Protein AF-A0A226DP65-F1 (afdb_monomer_lite)

Foldseek 3Di:
DDDDPVVVPPPVPPDPDPPDPPPPPLPQPVQPPDDPVLVVLLVVLLVVCVVVDPDPVCSDSSNLSVLCVVVVSPSVSSVVVVVVVVVVCVVVVVVCPVVDDCPVVCVVPPDDFDADPSRDTD

Organism: Folsomia candida (NCBI:txid158441)

Secondary structure (DSSP, 8-state):
---SGGGGSSS--S-----------TTSGGGG---HHHHHHHHHHHHHHTTT--SHHHHSHHHHHHHHHHTTT-HHHHHHHHHHHHHHHHHTTTTSGGGS--HHHHHHS-----B-TTS-B-

Structure (mmCIF, N/CA/C/O backbone):
data_AF-A0A226DP65-F1
#
_entry.id   AF-A0A226DP65-F1
#
loop_
_atom_site.group_PDB
_atom_site.id
_atom_site.type_symbol
_atom_site.label_atom_id
_atom_site.label_alt_id
_atom_site.label_comp_id
_atom_site.label_asym_id
_atom_site.label_entity_id
_atom_site.label_seq_id
_atom_site.pdbx_PDB_ins_code
_atom_site.Cartn_x
_atom_site.Cartn_y
_atom_site.Cartn_z
_atom_site.occupancy
_atom_site.B_iso_or_equiv
_atom_site.auth_seq_id
_atom_site.auth_comp_id
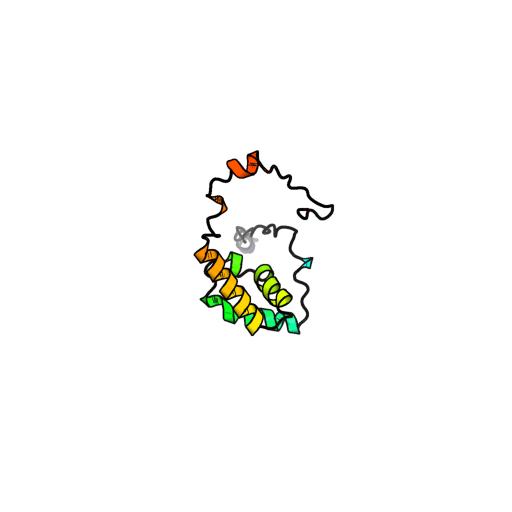_atom_site.auth_asym_id
_atom_site.auth_atom_id
_atom_site.pdbx_PDB_model_num
ATOM 1 N N . MET A 1 1 ? 45.285 -30.630 48.155 1.00 43.97 1 MET A N 1
ATOM 2 C CA . MET A 1 1 ? 45.432 -30.714 46.687 1.00 43.97 1 MET A CA 1
ATOM 3 C C . MET A 1 1 ? 44.027 -30.811 46.122 1.00 43.97 1 MET A C 1
ATOM 5 O O . MET A 1 1 ? 43.377 -31.813 46.336 1.00 43.97 1 MET A O 1
ATOM 9 N N . GLY A 1 2 ? 43.408 -29.761 45.611 1.00 43.44 2 GLY A N 1
ATOM 10 C CA . GLY A 1 2 ? 43.987 -28.710 44.794 1.00 43.44 2 GLY A CA 1
ATOM 11 C C . GLY A 1 2 ? 43.331 -28.825 43.426 1.00 43.44 2 GLY A C 1
ATOM 12 O O . GLY A 1 2 ? 43.669 -29.714 42.663 1.00 43.44 2 GLY A O 1
ATOM 13 N N . SER A 1 3 ? 42.364 -27.946 43.175 1.00 54.69 3 SER A N 1
ATOM 14 C CA . SER A 1 3 ? 42.232 -27.262 41.892 1.00 54.69 3 SER A CA 1
ATOM 15 C C . SER A 1 3 ? 42.232 -28.116 40.615 1.00 54.69 3 SER A C 1
ATOM 17 O O . SER A 1 3 ? 43.112 -27.922 39.791 1.00 54.69 3 SER A O 1
ATOM 19 N N . PHE A 1 4 ? 41.235 -28.981 40.382 1.00 50.34 4 PHE A N 1
ATOM 20 C CA . PHE A 1 4 ? 41.013 -29.497 39.013 1.00 50.34 4 PHE A CA 1
ATOM 21 C C . PHE A 1 4 ? 39.553 -29.626 38.557 1.00 50.34 4 PHE A C 1
ATOM 23 O O . PHE A 1 4 ? 39.317 -29.725 37.359 1.00 50.34 4 PHE A O 1
ATOM 30 N N . VAL A 1 5 ? 38.549 -29.527 39.438 1.00 47.25 5 VAL A N 1
ATOM 31 C CA . VAL A 1 5 ? 37.137 -29.590 38.989 1.00 47.25 5 VAL A CA 1
ATOM 32 C C . VAL A 1 5 ? 36.583 -28.211 38.590 1.00 47.25 5 VAL A C 1
ATOM 34 O O . VAL A 1 5 ? 35.633 -28.118 37.820 1.00 47.25 5 VAL A O 1
ATOM 37 N N . ALA A 1 6 ? 37.243 -27.121 38.998 1.00 49.44 6 ALA A N 1
ATOM 38 C CA . ALA A 1 6 ? 36.906 -25.762 38.555 1.00 49.44 6 ALA A CA 1
ATOM 39 C C . ALA A 1 6 ? 37.322 -25.460 37.097 1.00 49.44 6 ALA A C 1
ATOM 41 O O . ALA A 1 6 ? 36.981 -24.404 36.573 1.00 49.44 6 ALA A O 1
ATOM 42 N N . ALA A 1 7 ? 38.030 -26.377 36.427 1.00 49.47 7 ALA A N 1
ATOM 43 C CA . ALA A 1 7 ? 38.472 -26.214 35.040 1.00 49.47 7 ALA A CA 1
ATOM 44 C C . ALA A 1 7 ? 37.479 -26.768 33.996 1.00 49.47 7 ALA A C 1
ATOM 46 O O . ALA A 1 7 ? 37.726 -26.637 32.802 1.00 49.47 7 ALA A O 1
ATOM 47 N N . PHE A 1 8 ? 36.343 -27.339 34.416 1.00 43.53 8 PHE A N 1
ATOM 48 C CA . PHE A 1 8 ? 35.261 -27.736 33.498 1.00 43.53 8 PHE A CA 1
ATOM 49 C C . PHE A 1 8 ? 34.182 -26.656 33.309 1.00 43.53 8 PHE A C 1
ATOM 51 O O . PHE A 1 8 ? 33.271 -26.837 32.508 1.00 43.53 8 PHE A O 1
ATOM 58 N N . LEU A 1 9 ? 34.304 -25.508 33.985 1.00 48.94 9 LEU A N 1
ATOM 59 C CA . LEU A 1 9 ? 33.360 -24.384 33.886 1.00 48.94 9 LEU A CA 1
ATOM 60 C C . LEU A 1 9 ? 33.846 -23.223 32.998 1.00 48.94 9 LEU A C 1
ATOM 62 O O . LEU A 1 9 ? 33.236 -22.160 33.008 1.00 48.94 9 LEU A O 1
ATOM 66 N N . VAL A 1 10 ? 34.927 -23.396 32.226 1.00 54.56 10 VAL A N 1
ATOM 67 C CA . VAL A 1 10 ? 35.530 -22.298 31.433 1.00 54.56 10 VAL A CA 1
ATOM 68 C C . VAL A 1 10 ? 35.580 -22.575 29.918 1.00 54.56 10 VAL A C 1
ATOM 70 O O . VAL A 1 10 ? 35.871 -21.669 29.143 1.00 54.56 10 VAL A O 1
ATOM 73 N N . LEU A 1 11 ? 35.206 -23.771 29.446 1.00 48.16 11 LEU A N 1
ATOM 74 C CA . LEU A 1 11 ? 35.280 -24.139 28.018 1.00 48.16 11 LEU A CA 1
ATOM 75 C C . LEU A 1 11 ? 33.961 -24.686 27.439 1.00 48.16 11 LEU A C 1
ATOM 77 O O . LEU A 1 11 ? 33.946 -25.672 26.713 1.00 48.16 11 LEU A O 1
ATOM 81 N N . LEU A 1 12 ? 32.852 -24.001 27.720 1.00 41.88 12 LEU A N 1
ATOM 82 C CA . LEU A 1 12 ? 31.671 -23.947 26.835 1.00 41.88 12 LEU A CA 1
ATOM 83 C C . LEU A 1 12 ? 31.334 -22.475 26.533 1.00 41.88 12 LEU A C 1
ATOM 85 O O . LEU A 1 12 ? 30.190 -22.036 26.554 1.00 41.88 12 LEU A O 1
ATOM 89 N N . SER A 1 13 ? 32.393 -21.699 26.302 1.00 53.53 13 SER A N 1
ATOM 90 C CA . SER A 1 13 ? 32.425 -20.269 25.980 1.00 53.53 13 SER A CA 1
ATOM 91 C C . SER A 1 13 ? 32.588 -20.005 24.473 1.00 53.53 13 SER A C 1
ATOM 93 O O . SER A 1 13 ? 33.006 -18.929 24.062 1.00 53.53 13 SER A O 1
ATOM 95 N N . ILE A 1 14 ? 32.234 -20.971 23.625 1.00 55.59 14 ILE A N 1
ATOM 96 C CA . ILE A 1 14 ? 32.181 -20.841 22.163 1.00 55.59 14 ILE A CA 1
ATOM 97 C C . ILE A 1 14 ? 30.875 -21.545 21.782 1.00 55.59 14 ILE A C 1
ATOM 99 O O . ILE A 1 14 ? 30.760 -22.746 21.964 1.00 55.59 14 ILE A O 1
ATOM 103 N N . SER A 1 15 ? 29.788 -20.927 21.346 1.00 53.22 15 SER A N 1
ATOM 104 C CA . SER A 1 15 ? 29.603 -19.736 20.533 1.00 53.22 15 SER A CA 1
ATOM 105 C C . SER A 1 15 ? 28.149 -19.302 20.750 1.00 53.22 15 SER A C 1
ATOM 107 O O . SER A 1 15 ? 27.230 -19.801 20.103 1.00 53.22 15 SER A O 1
ATOM 109 N N . CYS A 1 16 ? 27.907 -18.396 21.699 1.00 43.56 16 CYS A N 1
ATOM 110 C CA . CYS A 1 16 ? 26.636 -17.675 21.724 1.00 43.56 16 CYS A CA 1
ATOM 111 C C . CYS A 1 16 ? 26.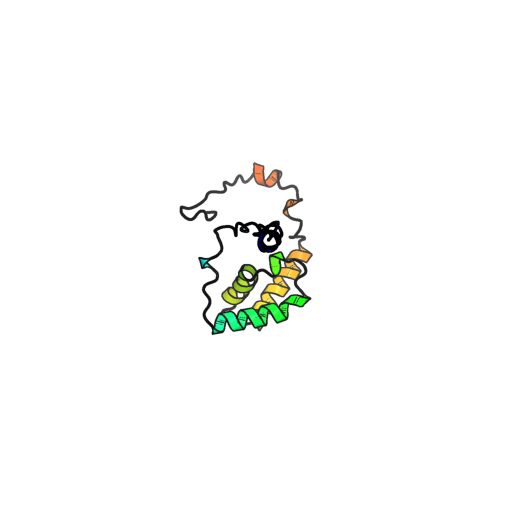713 -16.609 20.636 1.00 43.56 16 CYS A C 1
ATOM 113 O O . CYS A 1 16 ? 27.091 -15.475 20.894 1.00 43.56 16 CYS A O 1
ATOM 115 N N . TRP A 1 17 ? 26.462 -17.074 19.413 1.00 40.31 17 TRP A N 1
ATOM 116 C CA . TRP A 1 17 ? 25.832 -16.355 18.318 1.00 40.31 17 TRP A CA 1
ATOM 117 C C . TRP A 1 17 ? 26.009 -14.833 18.399 1.00 40.31 17 TRP A C 1
ATOM 119 O O . TRP A 1 17 ? 25.162 -14.130 18.954 1.00 40.31 17 TRP A O 1
ATOM 129 N N . ASP A 1 18 ? 27.064 -14.330 17.756 1.00 45.56 18 ASP A N 1
ATOM 130 C CA . ASP A 1 18 ? 27.006 -13.025 17.103 1.00 45.56 18 ASP A CA 1
ATOM 131 C C . ASP A 1 18 ? 25.837 -13.087 16.112 1.00 45.56 18 ASP A C 1
ATOM 133 O O . ASP A 1 18 ? 25.978 -13.419 14.933 1.00 45.56 18 ASP A O 1
ATOM 137 N N . LYS A 1 19 ? 24.615 -12.862 16.604 1.00 45.44 19 LYS A N 1
ATOM 138 C CA . LYS A 1 19 ? 23.535 -12.401 15.747 1.00 45.44 19 LYS A CA 1
ATOM 139 C C . LYS A 1 19 ? 23.899 -10.965 15.491 1.00 45.44 19 LYS A C 1
ATOM 141 O O . LYS A 1 19 ? 23.693 -10.111 16.350 1.00 45.44 19 LYS A O 1
ATOM 146 N N . GLY A 1 20 ? 24.524 -10.779 14.331 1.00 41.38 20 GLY A N 1
ATOM 147 C CA . GLY A 1 20 ? 24.829 -9.487 13.768 1.00 41.38 20 GLY A CA 1
ATOM 148 C C . GLY A 1 20 ? 23.700 -8.526 14.084 1.00 41.38 20 GLY A C 1
ATOM 149 O O . GLY A 1 20 ? 22.517 -8.848 13.931 1.00 41.38 20 GLY A O 1
ATOM 150 N N . ILE A 1 21 ? 24.098 -7.366 14.587 1.00 42.81 21 ILE A N 1
ATOM 151 C CA . ILE A 1 21 ? 23.260 -6.185 14.579 1.00 42.81 21 ILE A CA 1
ATOM 152 C C . ILE A 1 21 ? 22.808 -6.054 13.128 1.00 42.81 21 ILE A C 1
ATOM 154 O O . ILE A 1 21 ? 23.601 -5.753 12.238 1.00 42.81 21 ILE A O 1
ATOM 158 N N . VAL A 1 22 ? 21.553 -6.422 12.882 1.00 45.94 22 VAL A N 1
ATOM 159 C CA . VAL A 1 22 ? 20.885 -6.143 11.624 1.00 45.94 22 VAL A CA 1
ATOM 160 C C . VAL A 1 22 ? 20.901 -4.629 11.548 1.00 45.94 22 VAL A C 1
ATOM 162 O O . VAL A 1 22 ? 20.274 -3.973 12.380 1.00 45.94 22 VAL A O 1
ATOM 165 N N . GLU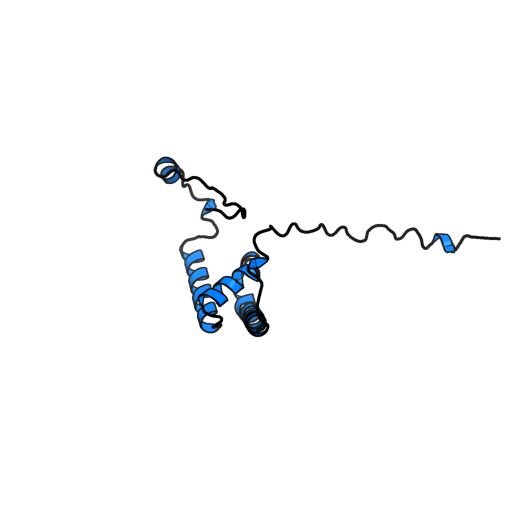 A 1 23 ? 21.666 -4.083 10.605 1.00 42.03 23 GLU A N 1
ATOM 166 C CA . GLU A 1 23 ? 21.524 -2.699 10.176 1.00 42.03 23 GLU A CA 1
ATOM 167 C C . GLU A 1 23 ? 20.087 -2.541 9.678 1.00 42.03 23 GLU A C 1
ATOM 169 O O . GLU A 1 23 ? 19.751 -2.765 8.515 1.00 42.03 23 GLU A O 1
ATOM 174 N N . ALA A 1 24 ? 19.191 -2.225 10.609 1.00 42.94 24 ALA A N 1
ATOM 175 C CA . ALA A 1 24 ? 17.903 -1.673 10.288 1.00 42.94 24 ALA A CA 1
ATOM 176 C C . ALA A 1 24 ? 18.211 -0.328 9.638 1.00 42.94 24 ALA A C 1
ATOM 178 O O . ALA A 1 24 ? 18.633 0.615 10.302 1.00 42.94 24 ALA A O 1
ATOM 179 N N . SER A 1 25 ? 18.072 -0.290 8.314 1.00 41.72 25 SER A N 1
ATOM 180 C CA . SER A 1 25 ? 18.146 0.913 7.497 1.00 41.72 25 SER A CA 1
ATOM 181 C C . SER A 1 25 ? 17.499 2.085 8.239 1.00 41.72 25 SER A C 1
ATOM 183 O O . SER A 1 25 ? 16.292 2.064 8.517 1.00 41.72 25 SER A O 1
ATOM 185 N N . VAL A 1 26 ? 18.329 3.073 8.569 1.00 46.84 26 VAL A N 1
ATOM 186 C CA . VAL A 1 26 ? 18.015 4.331 9.255 1.00 46.84 26 VAL A CA 1
ATOM 187 C C . VAL A 1 26 ? 17.128 5.185 8.344 1.00 46.84 26 VAL A C 1
ATOM 189 O O . VAL A 1 26 ? 17.557 6.138 7.716 1.00 46.84 26 VAL A O 1
ATOM 192 N N . ALA A 1 27 ? 15.876 4.771 8.190 1.00 42.81 27 ALA A N 1
ATOM 193 C CA . ALA A 1 27 ? 14.842 5.514 7.471 1.00 42.81 27 ALA A CA 1
ATOM 194 C C . ALA A 1 27 ? 13.440 5.299 8.075 1.00 42.81 27 ALA A C 1
ATOM 196 O O . ALA A 1 27 ? 12.502 6.001 7.713 1.00 42.81 27 ALA A O 1
ATOM 197 N N . GLY A 1 28 ? 13.268 4.338 8.997 1.00 49.62 28 GLY A N 1
ATOM 198 C CA . GLY A 1 28 ? 11.941 3.837 9.386 1.00 49.62 28 GLY A CA 1
ATOM 199 C C . GLY A 1 28 ? 11.453 4.141 10.806 1.00 49.62 28 GLY A C 1
ATOM 200 O O . GLY A 1 28 ? 10.275 3.933 11.083 1.00 49.62 28 GLY A O 1
ATOM 201 N N . GLU A 1 29 ? 12.296 4.616 11.727 1.00 51.88 29 GLU A N 1
ATOM 202 C CA . GLU A 1 29 ? 11.914 4.645 13.153 1.00 51.88 29 GLU A CA 1
ATOM 203 C C . GLU A 1 29 ? 10.876 5.722 13.493 1.00 51.88 29 GLU A C 1
ATOM 205 O O . GLU A 1 29 ? 10.008 5.511 14.342 1.00 51.88 29 GLU A O 1
ATOM 210 N N . LYS A 1 30 ? 10.889 6.856 12.783 1.00 53.81 30 LYS A N 1
ATOM 211 C CA . LYS A 1 30 ? 9.923 7.941 13.016 1.00 53.81 30 LYS A CA 1
ATOM 212 C C . LYS A 1 30 ? 8.506 7.575 12.560 1.00 53.81 30 LYS A C 1
ATOM 214 O O . LYS A 1 30 ? 7.541 8.170 13.031 1.00 53.81 30 LYS A O 1
ATOM 219 N N . ASP A 1 31 ? 8.384 6.567 11.695 1.00 57.00 31 ASP A N 1
ATOM 220 C CA . ASP A 1 31 ? 7.121 6.139 11.098 1.00 57.00 31 ASP A CA 1
ATOM 221 C C . ASP A 1 31 ? 6.379 5.082 11.933 1.00 57.00 31 ASP A C 1
ATOM 223 O O . ASP A 1 31 ? 5.256 4.716 11.597 1.00 57.00 31 ASP A O 1
ATOM 227 N N . LEU A 1 32 ? 6.946 4.626 13.055 1.00 65.94 32 LEU A N 1
ATOM 228 C CA . LEU A 1 32 ? 6.359 3.584 13.912 1.00 65.94 32 LEU A CA 1
ATOM 229 C C . LEU A 1 32 ? 5.912 4.082 15.295 1.00 65.94 32 LEU A C 1
ATOM 231 O O . LEU A 1 32 ? 5.530 3.275 16.143 1.00 65.94 32 LEU A O 1
ATOM 235 N N . SER A 1 33 ? 5.899 5.398 15.539 1.00 84.69 33 SER A N 1
ATOM 236 C CA . SER A 1 33 ? 5.222 5.932 16.723 1.00 84.69 33 SER A CA 1
ATOM 237 C C . SER A 1 33 ? 3.706 5.757 16.557 1.00 84.69 33 SER A C 1
ATOM 239 O O . SER A 1 33 ? 3.053 6.420 15.751 1.00 84.69 33 SER A O 1
ATOM 241 N N . LEU A 1 34 ? 3.151 4.787 17.282 1.00 89.12 34 LEU A N 1
ATOM 242 C CA . LEU A 1 34 ? 1.731 4.446 17.269 1.00 89.12 34 LEU A CA 1
ATOM 243 C C . LEU A 1 34 ? 1.181 4.534 18.690 1.00 89.12 34 LEU A C 1
ATOM 245 O O . LEU A 1 34 ? 1.799 4.057 19.645 1.00 89.12 34 LEU A O 1
ATOM 249 N N . SER A 1 35 ? -0.010 5.105 18.831 1.00 93.50 35 SER A N 1
ATOM 250 C CA . SER A 1 35 ? -0.794 4.997 20.058 1.00 93.50 35 SER A CA 1
ATOM 251 C C . SER A 1 35 ? -1.218 3.546 20.309 1.00 93.50 35 SER A C 1
ATOM 253 O O . SER A 1 35 ? -1.240 2.706 19.406 1.00 93.50 35 SER A O 1
ATOM 255 N N . THR A 1 36 ? -1.631 3.239 21.539 1.00 95.06 36 THR A N 1
ATOM 256 C CA . THR A 1 36 ? -2.116 1.897 21.901 1.00 95.06 36 THR A CA 1
ATOM 257 C C . THR A 1 36 ? -3.269 1.427 21.007 1.00 95.06 36 THR A C 1
ATOM 259 O O . THR A 1 36 ? -3.315 0.260 20.620 1.00 95.06 36 THR A O 1
ATOM 262 N N . GLY A 1 37 ? -4.188 2.330 20.646 1.00 95.44 37 GLY A N 1
ATOM 263 C CA . GLY A 1 37 ? -5.317 2.010 19.768 1.00 95.44 37 GLY A CA 1
ATOM 264 C C . GLY A 1 37 ? -4.879 1.683 18.340 1.00 95.44 37 GLY A C 1
ATOM 265 O O . GLY A 1 37 ? -5.349 0.709 17.755 1.00 95.44 37 GLY A O 1
ATOM 266 N N . GLU A 1 38 ? -3.933 2.451 17.806 1.00 95.69 38 GLU A N 1
ATOM 267 C CA . GLU A 1 38 ? -3.371 2.242 16.468 1.00 95.69 38 GLU A CA 1
ATOM 268 C C . GLU A 1 38 ? -2.547 0.956 16.391 1.00 95.69 38 GLU A C 1
ATOM 270 O O . GLU A 1 38 ? -2.664 0.212 15.419 1.00 95.69 38 GLU A O 1
ATOM 275 N N . LYS A 1 39 ? -1.781 0.638 17.441 1.00 96.00 39 LYS A N 1
ATOM 276 C CA . LYS A 1 39 ? -1.062 -0.636 17.543 1.00 96.00 39 LYS A CA 1
ATOM 277 C C . LYS A 1 39 ? -2.022 -1.826 17.532 1.00 96.00 39 LYS A C 1
ATOM 279 O O . LYS A 1 39 ? -1.818 -2.777 16.789 1.00 96.00 39 LYS A O 1
ATOM 284 N N . HIS A 1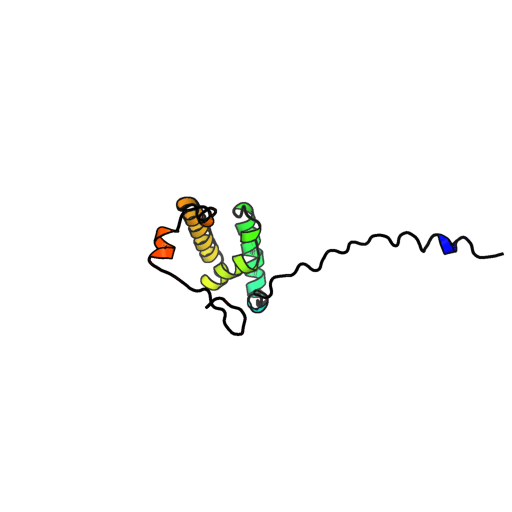 40 ? -3.119 -1.743 18.280 1.00 97.06 40 HIS A N 1
ATOM 285 C CA . HIS A 1 40 ? -4.140 -2.788 18.266 1.00 97.06 40 HIS A CA 1
ATOM 286 C C . HIS A 1 40 ? -4.829 -2.928 16.895 1.00 97.06 40 HIS A C 1
ATOM 288 O O . HIS A 1 40 ? -5.157 -4.039 16.476 1.00 97.06 40 HIS A O 1
ATOM 294 N N . ALA A 1 41 ? -5.037 -1.822 16.171 1.00 97.62 41 ALA A N 1
ATOM 295 C CA . ALA A 1 41 ? -5.528 -1.871 14.795 1.00 97.62 41 ALA A CA 1
ATOM 296 C C . ALA A 1 41 ? -4.513 -2.535 13.850 1.00 97.62 41 ALA A C 1
ATOM 298 O O . ALA A 1 41 ? -4.908 -3.352 13.019 1.00 97.62 41 ALA A O 1
ATOM 299 N N . LEU A 1 42 ? -3.219 -2.245 14.017 1.00 97.38 42 LEU A N 1
ATOM 300 C CA . LEU A 1 42 ? -2.137 -2.889 13.276 1.00 97.38 42 LEU A CA 1
ATOM 301 C C . LEU A 1 42 ? -2.086 -4.399 13.525 1.00 97.38 42 LEU A C 1
ATOM 303 O O . LEU A 1 42 ? -2.042 -5.156 12.562 1.00 97.38 42 LEU A O 1
ATOM 307 N N . ASP A 1 43 ? -2.158 -4.847 14.777 1.00 97.56 43 ASP A N 1
ATOM 308 C CA . ASP A 1 43 ? -2.123 -6.277 15.114 1.00 97.56 43 ASP A CA 1
ATOM 309 C C . ASP A 1 43 ? -3.297 -7.046 14.482 1.00 97.56 43 ASP A C 1
ATOM 311 O O . ASP A 1 43 ? -3.125 -8.130 13.910 1.00 97.56 43 ASP A O 1
ATOM 315 N N . LYS A 1 44 ? -4.498 -6.451 14.509 1.00 98.19 44 LYS A N 1
ATOM 316 C CA . LYS A 1 44 ? -5.677 -6.997 13.819 1.00 98.19 44 LYS A CA 1
ATOM 317 C C . LYS A 1 44 ? -5.480 -7.052 12.310 1.00 98.19 44 LYS A C 1
ATOM 319 O O . LYS A 1 44 ? -5.797 -8.063 11.691 1.00 98.19 44 LYS A O 1
ATOM 324 N N . PHE A 1 45 ? -4.965 -5.975 11.726 1.00 98.06 45 PHE A N 1
ATOM 325 C CA . PHE A 1 45 ? -4.762 -5.878 10.287 1.00 98.06 45 PHE A CA 1
ATOM 326 C C . PHE A 1 45 ? -3.692 -6.857 9.785 1.00 98.06 45 PHE A C 1
ATOM 328 O O . PHE A 1 45 ? -3.907 -7.517 8.773 1.00 98.06 45 PHE A O 1
ATOM 335 N N . LYS A 1 46 ? -2.595 -7.035 10.534 1.00 97.31 46 LYS A N 1
ATOM 336 C CA . LYS A 1 46 ? -1.573 -8.066 10.283 1.00 97.31 46 LYS A CA 1
ATOM 337 C C . LYS A 1 46 ? -2.195 -9.454 10.222 1.00 97.31 46 LYS A C 1
ATOM 339 O O . LYS A 1 46 ? -2.033 -10.156 9.233 1.00 97.31 46 LYS A O 1
ATOM 344 N N . THR A 1 47 ? -2.963 -9.810 11.252 1.00 97.19 47 THR A N 1
ATOM 345 C CA . THR A 1 47 ? -3.635 -11.115 11.330 1.00 97.19 47 THR A CA 1
ATOM 346 C C . THR A 1 47 ? -4.571 -11.341 10.141 1.00 97.19 47 THR A C 1
ATOM 348 O O . THR A 1 47 ? -4.605 -12.432 9.583 1.00 97.19 47 THR A O 1
ATOM 351 N N . LEU A 1 48 ? -5.315 -10.307 9.738 1.00 97.06 48 LEU A N 1
ATOM 352 C CA . LEU A 1 48 ? -6.253 -10.374 8.619 1.00 97.06 48 LEU A CA 1
ATOM 353 C C . LEU A 1 48 ? -5.543 -10.605 7.274 1.00 97.06 48 LEU A C 1
ATOM 355 O O . LEU A 1 48 ? -6.033 -11.366 6.446 1.00 97.06 48 LEU A O 1
ATOM 359 N N . MET A 1 49 ? -4.397 -9.957 7.059 1.00 97.00 49 MET A N 1
ATOM 360 C CA . MET A 1 49 ? -3.682 -9.965 5.776 1.00 97.00 49 MET A CA 1
ATOM 361 C C . MET A 1 49 ? -2.637 -11.082 5.644 1.00 97.00 49 MET A C 1
ATOM 363 O O . MET A 1 49 ? -2.181 -11.343 4.533 1.00 97.00 49 MET A O 1
ATOM 367 N N . GLU A 1 50 ? -2.290 -11.779 6.730 1.00 93.88 50 GLU A N 1
ATOM 368 C CA . GLU A 1 50 ? -1.238 -12.810 6.762 1.00 93.88 50 GLU A CA 1
ATOM 369 C C . GLU A 1 50 ? -1.387 -13.872 5.661 1.00 93.88 50 GLU A C 1
ATOM 371 O O . GLU A 1 50 ? -0.401 -14.277 5.051 1.00 93.88 50 GLU A O 1
ATOM 376 N N . ALA A 1 51 ? -2.622 -14.298 5.376 1.00 91.06 51 ALA A N 1
ATOM 377 C CA . ALA A 1 51 ? -2.902 -15.343 4.392 1.00 91.06 51 ALA A CA 1
ATOM 378 C C . ALA A 1 51 ? -2.768 -14.881 2.929 1.00 91.06 51 ALA A C 1
ATOM 380 O O . ALA A 1 51 ? -2.648 -15.720 2.040 1.00 91.06 51 ALA A O 1
ATOM 381 N N . VAL A 1 52 ? -2.826 -13.571 2.669 1.00 93.94 52 VAL A N 1
ATOM 382 C CA . VAL A 1 52 ? -2.812 -13.002 1.308 1.00 93.94 52 VAL A CA 1
ATOM 383 C C . VAL A 1 52 ? -1.421 -12.485 0.932 1.00 93.94 52 VAL A C 1
ATOM 385 O O . VAL A 1 52 ? -1.061 -12.441 -0.242 1.00 93.94 52 VAL A O 1
ATOM 388 N N . LEU A 1 53 ? -0.619 -12.098 1.923 1.00 93.62 53 LEU A N 1
ATOM 389 C CA . LEU A 1 53 ? 0.717 -11.554 1.708 1.00 93.62 53 LEU A CA 1
ATOM 390 C C . LEU A 1 53 ? 1.734 -12.682 1.517 1.00 93.62 53 LEU A C 1
ATOM 392 O O . LEU A 1 53 ? 2.108 -13.369 2.465 1.00 93.62 53 LEU A O 1
ATOM 396 N N . PHE A 1 54 ? 2.195 -12.853 0.281 1.00 87.44 54 PHE A N 1
ATOM 397 C CA . PHE A 1 54 ? 3.134 -13.908 -0.108 1.00 87.44 54 PHE A CA 1
ATOM 398 C C . PHE A 1 54 ? 4.614 -13.521 0.061 1.00 87.44 54 PHE A C 1
ATOM 400 O O . PHE A 1 54 ? 5.456 -14.405 0.185 1.00 87.44 54 PHE A O 1
ATOM 407 N N . ASP A 1 55 ? 4.931 -12.223 0.102 1.00 90.06 55 ASP A N 1
ATOM 408 C CA . ASP A 1 55 ? 6.294 -11.698 0.274 1.00 90.06 55 ASP A CA 1
ATOM 409 C C . ASP A 1 55 ? 6.471 -11.084 1.676 1.00 90.06 55 ASP A C 1
ATOM 411 O O . ASP A 1 55 ? 5.697 -10.220 2.106 1.00 90.06 55 ASP A O 1
ATOM 415 N N . ASP A 1 56 ? 7.530 -11.491 2.380 1.00 91.31 56 ASP A N 1
ATOM 416 C CA . ASP A 1 56 ? 7.925 -10.985 3.700 1.00 91.31 56 ASP A CA 1
ATOM 417 C C . ASP A 1 56 ? 8.100 -9.460 3.734 1.00 91.31 56 ASP A C 1
ATOM 419 O O . ASP A 1 56 ? 7.839 -8.812 4.753 1.00 91.31 56 ASP A O 1
ATOM 423 N N . ARG A 1 57 ? 8.494 -8.842 2.614 1.00 90.31 57 ARG A N 1
ATOM 424 C CA . ARG A 1 57 ? 8.590 -7.382 2.477 1.00 90.31 57 ARG A CA 1
ATOM 425 C C . ARG A 1 57 ? 7.245 -6.695 2.692 1.00 90.31 57 ARG A C 1
ATOM 427 O O . ARG A 1 57 ? 7.219 -5.606 3.269 1.00 90.31 57 ARG A O 1
ATOM 434 N N . LEU A 1 58 ? 6.153 -7.315 2.247 1.00 93.06 58 LEU A N 1
ATOM 435 C CA . LEU A 1 58 ? 4.793 -6.788 2.371 1.00 93.06 58 LEU A CA 1
ATOM 436 C C . LEU A 1 58 ? 4.218 -7.020 3.776 1.00 93.06 58 LEU A C 1
ATOM 438 O O . LEU A 1 58 ? 3.329 -6.291 4.207 1.00 93.06 58 LEU A O 1
ATOM 442 N N . LYS A 1 59 ? 4.766 -7.984 4.526 1.00 94.62 59 LYS A N 1
ATOM 443 C CA . LYS A 1 59 ? 4.380 -8.275 5.918 1.00 94.62 59 LYS A CA 1
ATOM 444 C C . LYS A 1 59 ? 4.993 -7.317 6.942 1.00 94.62 59 LYS A C 1
ATOM 446 O O . LYS A 1 59 ? 4.581 -7.304 8.104 1.00 94.62 59 LYS A O 1
ATOM 451 N N . LYS A 1 60 ? 5.978 -6.503 6.542 1.00 94.25 60 LYS A N 1
ATOM 452 C CA . LYS A 1 60 ? 6.640 -5.538 7.434 1.00 94.25 60 LYS A CA 1
ATOM 453 C C . LYS A 1 60 ? 5.628 -4.551 8.019 1.00 94.25 60 LYS A C 1
ATOM 455 O O . LYS A 1 60 ? 4.823 -3.968 7.297 1.00 94.25 60 LYS A O 1
ATOM 460 N N . GLU A 1 61 ? 5.733 -4.277 9.318 1.00 94.12 61 GLU A N 1
ATOM 461 C CA . GLU A 1 61 ? 4.815 -3.363 10.016 1.00 94.12 61 GLU A CA 1
ATOM 462 C C . GLU A 1 61 ? 4.781 -1.974 9.378 1.00 94.12 61 GLU A C 1
ATOM 464 O O . GLU A 1 61 ? 3.704 -1.443 9.125 1.00 94.12 61 GLU A O 1
ATOM 469 N N . ALA A 1 62 ? 5.946 -1.432 9.012 1.00 91.81 62 ALA A N 1
ATOM 470 C CA . ALA A 1 62 ? 6.042 -0.150 8.317 1.00 91.81 62 ALA A CA 1
ATOM 471 C C . ALA A 1 62 ? 5.281 -0.134 6.976 1.00 91.81 62 ALA A C 1
ATOM 473 O O . ALA A 1 62 ? 4.783 0.908 6.565 1.00 91.81 62 ALA A O 1
ATOM 474 N N . TYR A 1 63 ? 5.155 -1.275 6.288 1.00 94.38 63 TYR A N 1
ATOM 475 C CA . TYR A 1 63 ? 4.354 -1.375 5.068 1.00 94.38 63 TYR A CA 1
ATOM 476 C C . TYR A 1 63 ? 2.855 -1.341 5.377 1.00 94.38 63 TYR A C 1
ATOM 478 O O . TYR A 1 63 ? 2.117 -0.561 4.778 1.00 94.38 63 TYR A O 1
ATOM 486 N N . LEU A 1 64 ? 2.411 -2.124 6.358 1.00 96.12 64 LEU A N 1
ATOM 487 C CA . LEU A 1 64 ? 1.000 -2.232 6.734 1.00 96.12 64 LEU A CA 1
ATOM 488 C C . LEU A 1 64 ? 0.453 -0.957 7.388 1.00 96.12 64 LEU A C 1
ATOM 490 O O . LEU A 1 64 ? -0.680 -0.552 7.118 1.00 96.12 64 LEU A O 1
ATOM 494 N N . VAL A 1 65 ? 1.275 -0.271 8.186 1.00 96.44 65 VAL A N 1
ATOM 495 C CA . VAL A 1 65 ? 0.925 1.012 8.813 1.00 96.44 65 VAL A CA 1
ATOM 496 C C . VAL A 1 65 ? 0.607 2.084 7.771 1.00 96.44 65 VAL A C 1
ATOM 498 O O . VAL A 1 65 ? -0.282 2.899 8.011 1.00 96.44 65 VAL A O 1
ATOM 501 N N . ARG A 1 66 ? 1.247 2.078 6.593 1.00 96.00 66 ARG A N 1
ATOM 502 C CA . ARG A 1 66 ? 0.942 3.048 5.525 1.00 96.00 66 ARG A CA 1
ATOM 503 C C . ARG A 1 66 ? -0.508 2.950 5.051 1.00 96.00 66 ARG A C 1
ATOM 505 O O . ARG A 1 66 ? -1.180 3.974 4.931 1.00 96.00 66 ARG A O 1
ATOM 512 N N . TRP A 1 67 ? -1.021 1.735 4.866 1.00 97.81 67 TRP A N 1
ATOM 513 C CA . TRP A 1 67 ? -2.416 1.496 4.469 1.00 97.81 67 TRP A CA 1
ATOM 514 C C . TRP A 1 67 ? -3.404 1.881 5.571 1.00 97.81 67 TRP A C 1
ATOM 516 O O . TRP A 1 67 ? -4.442 2.493 5.303 1.00 97.81 67 TRP A O 1
ATOM 526 N N . LEU A 1 68 ? -3.057 1.593 6.827 1.00 97.81 68 LEU A N 1
ATOM 527 C CA . LEU A 1 68 ? -3.844 2.028 7.978 1.00 97.81 68 LEU A CA 1
ATOM 528 C C . LEU A 1 68 ? -3.874 3.555 8.086 1.00 97.81 68 LEU A C 1
ATOM 530 O O . LEU A 1 68 ? -4.942 4.136 8.220 1.00 97.81 68 LEU A O 1
ATOM 534 N N . ARG A 1 69 ? -2.752 4.252 7.927 1.00 96.44 69 ARG A N 1
ATOM 535 C CA . ARG A 1 69 ? -2.735 5.721 7.970 1.00 96.44 69 ARG A CA 1
ATOM 536 C C . ARG A 1 69 ? -3.516 6.352 6.824 1.00 96.44 69 ARG A C 1
ATOM 538 O O . ARG A 1 69 ? -4.334 7.238 7.071 1.00 96.44 69 ARG A O 1
ATOM 545 N N . ALA A 1 70 ? -3.350 5.852 5.599 1.00 97.19 70 ALA A N 1
ATOM 546 C CA . ALA A 1 70 ? -4.102 6.321 4.432 1.00 97.19 70 ALA A CA 1
ATOM 547 C C . ALA A 1 70 ? -5.628 6.145 4.593 1.00 97.19 70 ALA A C 1
ATOM 549 O O . ALA A 1 70 ? -6.423 6.918 4.054 1.00 97.19 70 ALA A O 1
ATOM 550 N N . SER A 1 71 ? -6.048 5.154 5.382 1.00 97.50 71 SER A N 1
ATOM 551 C CA . SER A 1 71 ? -7.451 4.873 5.698 1.00 97.50 71 SER A CA 1
ATOM 552 C C . SER A 1 71 ? -7.929 5.455 7.033 1.00 97.50 71 SER A C 1
ATOM 554 O O . SER A 1 71 ? -9.084 5.242 7.391 1.00 97.50 71 SER A O 1
ATOM 556 N N . ARG A 1 72 ? -7.095 6.221 7.754 1.00 97.06 72 ARG A N 1
ATOM 557 C CA . ARG A 1 72 ? -7.382 6.725 9.115 1.00 97.06 72 ARG A CA 1
ATOM 558 C C . ARG A 1 72 ? -7.701 5.603 10.115 1.00 97.06 72 ARG A C 1
ATOM 560 O O . ARG A 1 72 ? -8.606 5.727 10.933 1.00 97.06 72 ARG A O 1
ATOM 567 N N . PHE A 1 73 ? -6.947 4.513 10.023 1.00 97.00 73 PHE A N 1
ATOM 568 C CA . PHE A 1 73 ? -7.049 3.290 10.818 1.00 97.00 73 PHE A CA 1
ATOM 569 C C . PHE A 1 73 ? -8.395 2.555 10.692 1.00 97.00 73 PHE A C 1
ATOM 571 O O . PHE A 1 73 ? -8.739 1.729 11.537 1.00 97.00 73 PHE A O 1
ATOM 578 N N . ASP A 1 74 ? -9.139 2.793 9.607 1.00 98.25 74 ASP A N 1
ATOM 579 C CA . ASP A 1 74 ? -10.273 1.953 9.223 1.00 98.25 74 ASP A CA 1
ATOM 580 C C . ASP A 1 74 ? -9.759 0.662 8.568 1.00 98.25 74 ASP A C 1
ATOM 582 O O . ASP A 1 74 ? -9.326 0.653 7.414 1.00 98.25 74 ASP A O 1
ATOM 586 N N . ILE A 1 75 ? -9.833 -0.442 9.315 1.00 98.25 75 ILE A N 1
ATOM 587 C CA . ILE A 1 75 ? -9.326 -1.757 8.898 1.00 98.25 75 ILE A CA 1
ATOM 588 C C . ILE A 1 75 ? -9.986 -2.240 7.600 1.00 98.25 75 ILE A C 1
ATOM 590 O O . ILE A 1 75 ? -9.289 -2.755 6.730 1.00 98.25 75 ILE A O 1
ATOM 594 N N . LYS A 1 76 ? -11.302 -2.052 7.431 1.00 98.25 76 LYS A N 1
ATOM 595 C CA . LYS A 1 76 ? -12.014 -2.528 6.231 1.00 98.25 76 LYS A CA 1
ATOM 596 C C . LYS A 1 76 ? -11.586 -1.741 5.000 1.00 98.25 76 LYS A C 1
ATOM 598 O O . LYS A 1 76 ? -11.425 -2.294 3.914 1.00 98.25 76 LYS A O 1
ATOM 603 N N . LYS A 1 77 ? -11.399 -0.430 5.165 1.00 98.56 77 LYS A N 1
ATOM 604 C CA . LYS A 1 77 ? -10.913 0.425 4.084 1.00 98.56 77 LYS A CA 1
ATOM 605 C C . LYS A 1 77 ? -9.450 0.122 3.747 1.00 98.56 77 LYS A C 1
ATOM 607 O O . LYS A 1 77 ? -9.129 0.049 2.564 1.00 98.56 77 LYS A O 1
ATOM 612 N N . ALA A 1 78 ? -8.591 -0.083 4.748 1.00 98.56 78 ALA A N 1
ATOM 613 C CA . ALA A 1 78 ? -7.195 -0.481 4.550 1.00 98.56 78 ALA A CA 1
ATOM 614 C C . ALA A 1 78 ? -7.080 -1.810 3.795 1.00 98.56 78 ALA A C 1
ATOM 616 O O . ALA A 1 78 ? -6.322 -1.896 2.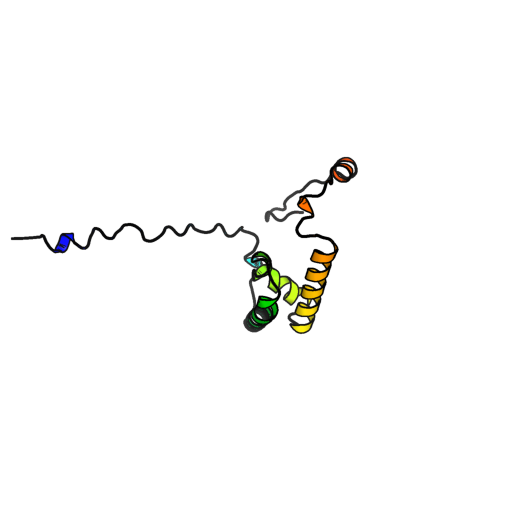834 1.00 98.56 78 ALA A O 1
ATOM 617 N N . GLU A 1 79 ? -7.864 -2.812 4.199 1.00 98.38 79 GLU A N 1
ATOM 618 C CA . GLU A 1 79 ? -7.945 -4.117 3.538 1.00 98.38 79 GLU A CA 1
ATOM 619 C C . GLU A 1 79 ? -8.304 -3.955 2.066 1.00 98.38 79 GLU A C 1
ATOM 621 O O . GLU A 1 79 ? -7.566 -4.415 1.199 1.00 98.38 79 GLU A O 1
ATOM 626 N N . LYS A 1 80 ? -9.388 -3.229 1.771 1.00 98.50 80 LYS A N 1
ATOM 627 C CA . LYS A 1 80 ? -9.798 -2.979 0.390 1.00 98.50 80 LYS A CA 1
ATOM 628 C C . LYS A 1 80 ? -8.677 -2.326 -0.427 1.00 98.50 80 LYS A C 1
ATOM 630 O O . LYS A 1 80 ? -8.375 -2.803 -1.515 1.00 98.50 80 LYS A O 1
ATOM 635 N N . MET A 1 81 ? -8.051 -1.270 0.098 1.00 98.31 81 MET A N 1
ATOM 636 C CA . MET A 1 81 ? -6.974 -0.557 -0.599 1.00 98.31 81 MET A CA 1
ATOM 637 C C . MET A 1 81 ? -5.760 -1.452 -0.869 1.00 98.31 81 MET A C 1
ATOM 639 O O . MET A 1 81 ? -5.203 -1.408 -1.964 1.00 98.31 81 MET A O 1
ATOM 643 N N . LEU A 1 82 ? -5.361 -2.272 0.106 1.00 98.00 82 LEU A N 1
ATOM 644 C CA . LEU A 1 82 ? -4.237 -3.190 -0.050 1.00 98.00 82 LEU A CA 1
ATOM 645 C C . LEU A 1 82 ? -4.560 -4.289 -1.067 1.00 98.00 82 LEU A C 1
ATOM 647 O O . LEU A 1 82 ? -3.763 -4.526 -1.965 1.00 98.00 82 LEU A O 1
ATOM 651 N N . LEU A 1 83 ? -5.739 -4.910 -0.999 1.00 98.06 83 LEU A N 1
ATOM 652 C CA . LEU A 1 83 ? -6.146 -5.934 -1.969 1.00 98.06 83 LEU A CA 1
ATOM 653 C C . LEU A 1 83 ? -6.232 -5.379 -3.398 1.00 98.06 83 LEU A C 1
ATOM 655 O O . LEU A 1 83 ? -5.815 -6.040 -4.347 1.00 98.06 83 LEU A O 1
ATOM 659 N N . GLU A 1 84 ? -6.738 -4.155 -3.565 1.00 98.31 84 GLU A N 1
ATOM 660 C CA . GLU A 1 84 ? -6.737 -3.463 -4.858 1.00 98.31 84 GLU A CA 1
ATOM 661 C C . GLU A 1 84 ? -5.315 -3.182 -5.354 1.00 98.31 84 GLU A C 1
ATOM 663 O O . GLU A 1 84 ? -5.044 -3.361 -6.540 1.00 98.31 84 GLU A O 1
ATOM 668 N N . ASN A 1 85 ? -4.397 -2.804 -4.461 1.00 97.31 85 ASN A N 1
ATOM 669 C CA . ASN A 1 85 ? -2.995 -2.616 -4.812 1.00 97.31 85 ASN A CA 1
ATOM 670 C C . ASN A 1 85 ? -2.314 -3.926 -5.216 1.00 97.31 85 ASN A C 1
ATOM 672 O O . ASN A 1 85 ? -1.623 -3.938 -6.225 1.00 97.31 85 ASN A O 1
ATOM 676 N N . LEU A 1 86 ? -2.519 -5.017 -4.474 1.00 96.88 86 LEU A N 1
ATOM 677 C CA . LEU A 1 86 ? -1.948 -6.325 -4.812 1.00 96.88 86 LEU A CA 1
ATOM 678 C C . LEU A 1 86 ? -2.438 -6.804 -6.178 1.00 96.88 86 LEU A C 1
ATOM 680 O O . LEU A 1 86 ? -1.634 -7.252 -6.987 1.00 96.88 86 LEU A O 1
ATOM 684 N N . ARG A 1 87 ? -3.732 -6.625 -6.465 1.00 97.44 87 ARG A N 1
ATOM 685 C CA . ARG A 1 87 ? -4.289 -6.920 -7.786 1.00 97.44 87 ARG A CA 1
ATOM 686 C C . ARG A 1 87 ? -3.635 -6.070 -8.877 1.00 97.44 87 ARG A C 1
ATOM 688 O O . ARG A 1 87 ? -3.220 -6.615 -9.885 1.00 97.44 87 ARG A O 1
ATOM 695 N N . TRP A 1 88 ? -3.501 -4.760 -8.672 1.00 98.06 88 TRP A N 1
ATOM 696 C CA . TRP A 1 88 ? -2.833 -3.885 -9.641 1.00 98.06 88 TRP A CA 1
ATOM 697 C C . TRP A 1 88 ? -1.364 -4.277 -9.865 1.00 98.06 88 TRP A C 1
ATOM 699 O O . TRP A 1 88 ? -0.876 -4.253 -10.990 1.00 98.06 88 TRP A O 1
ATOM 709 N N . ARG A 1 89 ? -0.652 -4.671 -8.803 1.00 96.31 89 ARG A N 1
ATOM 710 C CA . ARG A 1 89 ? 0.735 -5.137 -8.916 1.00 96.31 89 ARG A CA 1
ATOM 711 C C . ARG A 1 89 ? 0.848 -6.384 -9.784 1.00 96.31 89 ARG A C 1
ATOM 713 O O . ARG A 1 89 ? 1.759 -6.443 -10.599 1.00 96.31 89 ARG A O 1
ATOM 720 N N . ASP A 1 90 ? -0.068 -7.330 -9.606 1.00 95.44 90 ASP A N 1
ATOM 721 C CA . ASP A 1 90 ? -0.146 -8.553 -10.406 1.00 95.44 90 ASP A CA 1
ATOM 722 C C . ASP A 1 90 ? -0.515 -8.242 -11.867 1.00 95.44 90 ASP A C 1
ATOM 724 O O . ASP A 1 90 ? 0.220 -8.603 -12.783 1.00 95.44 90 ASP A O 1
ATOM 728 N N . GLU A 1 91 ? -1.583 -7.463 -12.082 1.00 98.19 91 GLU A N 1
ATOM 729 C CA . GLU A 1 91 ? -2.078 -7.069 -13.412 1.00 98.19 91 GLU A CA 1
ATOM 730 C C . GLU A 1 91 ? -1.009 -6.380 -14.274 1.00 98.19 91 GLU A C 1
ATOM 732 O O . GLU A 1 91 ? -0.980 -6.578 -15.488 1.00 98.19 91 GLU A O 1
ATOM 737 N N . PHE A 1 92 ? -0.136 -5.579 -13.659 1.00 97.12 92 PHE A N 1
ATOM 738 C CA . PHE A 1 92 ? 0.891 -4.805 -14.359 1.00 97.12 92 PHE A CA 1
ATOM 739 C C . PHE A 1 92 ? 2.319 -5.308 -14.107 1.00 97.12 92 PHE A C 1
ATOM 741 O O . PHE A 1 92 ? 3.268 -4.602 -14.421 1.00 97.12 92 PHE A O 1
ATOM 748 N N . GLN A 1 93 ? 2.490 -6.507 -13.541 1.00 96.06 93 GLN A N 1
ATOM 749 C CA . GLN A 1 93 ? 3.803 -7.133 -13.319 1.00 96.06 93 GLN A CA 1
ATOM 750 C C . GLN A 1 93 ? 4.800 -6.256 -12.534 1.00 96.06 93 GLN A C 1
ATOM 752 O O . GLN A 1 93 ? 6.008 -6.260 -12.762 1.00 96.06 93 GLN A O 1
ATOM 757 N N . MET A 1 94 ? 4.302 -5.521 -11.540 1.00 95.62 94 MET A N 1
ATOM 758 C CA . MET A 1 94 ? 5.093 -4.561 -10.757 1.00 95.62 94 MET A CA 1
ATOM 759 C C . MET A 1 94 ? 6.191 -5.200 -9.904 1.00 95.62 94 MET A C 1
ATOM 761 O O . MET A 1 94 ? 7.055 -4.492 -9.386 1.00 95.62 94 MET A O 1
ATOM 765 N N . ASP A 1 95 ? 6.159 -6.518 -9.720 1.00 93.62 95 ASP A N 1
ATOM 766 C CA . ASP A 1 95 ? 7.225 -7.253 -9.040 1.00 93.62 95 ASP A CA 1
ATOM 767 C C . ASP A 1 95 ? 8.487 -7.384 -9.913 1.00 93.62 95 ASP A C 1
ATOM 769 O O . ASP A 1 95 ? 9.585 -7.464 -9.365 1.00 93.62 95 ASP A O 1
ATOM 773 N N . THR A 1 96 ? 8.345 -7.330 -11.243 1.00 95.75 96 THR A N 1
ATOM 774 C CA . THR A 1 96 ? 9.434 -7.473 -12.229 1.00 95.75 96 THR A CA 1
ATOM 775 C C . THR A 1 96 ? 9.697 -6.195 -13.027 1.00 95.75 96 THR A C 1
ATOM 777 O O . THR A 1 96 ? 10.451 -6.219 -13.991 1.00 95.75 96 THR A O 1
ATOM 780 N N . ILE A 1 97 ? 9.126 -5.053 -12.624 1.00 95.75 97 ILE A N 1
ATOM 781 C CA . ILE A 1 97 ? 9.273 -3.768 -13.342 1.00 95.75 97 ILE A CA 1
ATOM 782 C C . ILE A 1 97 ? 10.740 -3.341 -13.538 1.00 95.75 97 ILE A C 1
ATOM 784 O O . ILE A 1 97 ? 11.079 -2.635 -14.487 1.00 95.75 97 ILE A O 1
ATOM 788 N N . HIS A 1 98 ? 11.629 -3.765 -12.637 1.00 92.44 98 HIS A N 1
ATOM 789 C CA . HIS A 1 98 ? 13.061 -3.469 -12.714 1.00 92.44 98 HIS A CA 1
ATOM 790 C C . HIS A 1 98 ? 13.799 -4.268 -13.797 1.00 92.44 98 HIS A C 1
ATOM 792 O O . HIS A 1 98 ? 14.920 -3.898 -14.138 1.00 92.44 98 HIS A O 1
ATOM 798 N N . ASP A 1 99 ? 13.185 -5.327 -14.327 1.00 96.25 99 ASP A N 1
ATOM 799 C CA . ASP A 1 99 ? 13.755 -6.171 -15.380 1.00 96.25 99 ASP A CA 1
ATOM 800 C C . ASP A 1 99 ? 13.407 -5.653 -16.791 1.00 96.25 99 ASP A C 1
ATOM 802 O O . ASP A 1 99 ? 13.942 -6.142 -17.786 1.00 96.25 99 ASP A O 1
ATOM 806 N N . GLU A 1 100 ? 12.507 -4.669 -16.890 1.00 94.88 100 GLU A N 1
ATOM 807 C CA . GLU A 1 100 ? 12.105 -4.040 -18.149 1.00 94.88 100 GLU A CA 1
ATOM 808 C C . GLU A 1 100 ? 13.171 -3.062 -18.680 1.00 94.88 100 GLU A C 1
ATOM 810 O O . GLU A 1 100 ? 13.927 -2.447 -17.923 1.00 94.88 100 GLU A O 1
ATOM 815 N N . ASP A 1 101 ? 13.219 -2.889 -20.005 1.00 94.88 101 ASP A N 1
ATOM 816 C CA . ASP A 1 101 ? 14.117 -1.927 -20.651 1.00 94.88 101 ASP A CA 1
ATOM 817 C C . ASP A 1 101 ? 13.503 -0.521 -20.663 1.00 94.88 101 ASP A C 1
ATOM 819 O O . ASP A 1 101 ? 12.544 -0.238 -21.383 1.00 94.88 101 ASP A O 1
ATOM 823 N N . TRP A 1 102 ? 14.104 0.374 -19.879 1.00 92.81 102 TRP A N 1
ATOM 824 C CA . TRP A 1 102 ? 13.709 1.779 -19.757 1.00 92.81 102 TRP A CA 1
ATOM 825 C C . TRP A 1 102 ? 14.676 2.751 -20.454 1.00 92.81 102 TRP A C 1
ATOM 827 O O . TRP A 1 102 ? 14.570 3.964 -20.254 1.00 92.81 102 TRP A O 1
ATOM 837 N N . SER A 1 103 ? 15.626 2.254 -21.256 1.00 92.88 103 SER A N 1
ATOM 838 C CA . SER A 1 103 ? 16.714 3.059 -21.837 1.00 92.88 103 SER A CA 1
ATOM 839 C C . SER A 1 103 ? 16.215 4.245 -22.672 1.00 92.88 103 SER A C 1
ATOM 841 O O . SER A 1 103 ? 16.718 5.359 -22.516 1.00 92.88 103 SER A O 1
ATOM 843 N N . GLU A 1 104 ? 15.161 4.051 -23.474 1.00 94.25 104 GLU A N 1
ATOM 844 C CA . GLU A 1 104 ? 14.539 5.126 -24.264 1.00 94.25 104 GLU A CA 1
ATOM 845 C C . GLU A 1 104 ? 14.070 6.294 -23.379 1.00 94.25 104 GLU A C 1
ATOM 847 O O . GLU A 1 104 ? 14.260 7.468 -23.713 1.00 94.25 104 GLU A O 1
ATOM 852 N N . PHE A 1 105 ? 13.447 5.985 -22.240 1.00 92.50 105 PHE A N 1
ATOM 853 C CA . PHE A 1 105 ? 12.927 6.998 -21.327 1.00 92.50 105 PHE A CA 1
ATOM 854 C C . PHE A 1 105 ? 14.044 7.692 -20.563 1.00 92.50 105 PHE A C 1
ATOM 856 O O . PHE A 1 105 ? 13.967 8.900 -20.369 1.00 92.50 105 PHE A O 1
ATOM 863 N N . GLN A 1 106 ? 15.088 6.963 -20.172 1.00 91.44 106 GLN A N 1
ATOM 864 C CA . GLN A 1 106 ? 16.244 7.540 -19.485 1.00 91.44 106 GLN A CA 1
ATOM 865 C C . GLN A 1 106 ? 16.991 8.546 -20.369 1.00 91.44 106 GLN A C 1
ATOM 867 O O . GLN A 1 106 ? 17.410 9.593 -19.879 1.00 91.44 106 GLN A O 1
ATOM 872 N N . GLU A 1 107 ? 17.120 8.265 -21.669 1.00 92.75 107 GLU A N 1
ATOM 873 C CA . GLU A 1 107 ? 17.742 9.187 -22.624 1.00 92.75 107 GLU A CA 1
ATOM 874 C C . GLU A 1 107 ? 16.873 10.430 -22.862 1.00 92.75 107 GLU A C 1
ATOM 876 O O . GLU A 1 107 ? 17.369 11.558 -22.872 1.00 92.75 107 GLU A O 1
ATOM 881 N N . ARG A 1 108 ? 15.559 10.239 -23.039 1.00 96.12 108 ARG A N 1
ATOM 882 C CA . ARG A 1 108 ? 14.628 11.331 -23.360 1.00 96.12 108 ARG A CA 1
ATOM 883 C C . ARG A 1 108 ? 14.249 12.183 -22.145 1.00 96.12 108 ARG A C 1
ATOM 885 O O . ARG A 1 108 ? 13.965 13.370 -22.302 1.00 96.12 108 ARG A O 1
ATOM 892 N N . PHE A 1 109 ? 14.225 11.584 -20.959 1.00 94.12 109 PHE A N 1
ATOM 893 C CA . PHE A 1 109 ? 13.783 12.183 -19.701 1.00 94.12 109 PHE A CA 1
ATOM 894 C C . PHE A 1 109 ? 14.795 11.885 -18.582 1.00 94.12 109 PHE A C 1
ATOM 896 O O . PHE A 1 109 ? 14.505 11.102 -17.672 1.00 94.12 109 PHE A O 1
ATOM 903 N N . PRO A 1 110 ? 15.990 12.497 -18.630 1.00 90.56 110 PRO A N 1
ATOM 904 C CA . PRO A 1 110 ? 16.989 12.305 -17.590 1.00 90.56 110 PRO A CA 1
ATOM 905 C C . PRO A 1 110 ? 16.464 12.811 -16.242 1.00 90.56 110 PRO A C 1
ATOM 907 O O . PRO A 1 110 ? 15.868 13.888 -16.156 1.00 90.56 110 PRO A O 1
ATOM 910 N N . TYR A 1 111 ? 16.715 12.042 -15.186 1.00 88.56 111 TYR A N 1
ATOM 911 C CA . TYR A 1 111 ? 16.384 12.400 -13.810 1.00 88.56 111 TYR A CA 1
ATOM 912 C C . TYR A 1 111 ? 17.606 12.224 -12.907 1.00 88.56 111 TYR A C 1
ATOM 914 O O . TYR A 1 111 ? 18.483 11.402 -13.174 1.00 88.56 111 TYR A O 1
ATOM 922 N N . GLU A 1 112 ? 17.654 12.995 -11.825 1.00 89.12 112 GLU A N 1
ATOM 923 C CA . GLU A 1 112 ? 18.687 12.900 -10.798 1.00 89.12 112 GLU A CA 1
ATOM 924 C C . GLU A 1 112 ? 18.031 12.517 -9.473 1.00 89.12 112 GLU A C 1
ATOM 926 O O . GLU A 1 112 ? 17.012 13.092 -9.090 1.00 89.12 112 GLU A O 1
ATOM 931 N N . VAL A 1 113 ? 18.609 11.540 -8.772 1.00 89.44 113 VAL A N 1
ATOM 932 C CA . VAL A 1 113 ? 18.190 11.198 -7.410 1.00 89.44 113 VAL A CA 1
ATOM 933 C C . VAL A 1 113 ? 19.047 12.008 -6.448 1.00 89.44 113 VAL A C 1
ATOM 935 O O . VAL A 1 113 ? 20.232 11.723 -6.277 1.00 89.44 113 VAL A O 1
ATOM 938 N N . SER A 1 114 ? 18.447 13.024 -5.834 1.00 91.75 114 SER A N 1
ATOM 939 C CA . SER A 1 114 ? 19.084 13.830 -4.789 1.00 91.75 114 SER A CA 1
ATOM 940 C C . SER A 1 114 ? 18.539 13.453 -3.412 1.00 91.75 114 SER A C 1
ATOM 942 O O . SER A 1 114 ? 17.486 12.824 -3.311 1.00 91.75 114 SER A O 1
ATOM 944 N N . PHE A 1 115 ? 19.260 13.815 -2.353 1.00 92.44 115 PHE A N 1
ATOM 945 C CA . PHE A 1 115 ? 18.856 13.536 -0.978 1.00 92.44 115 PHE A CA 1
ATOM 946 C C . PHE A 1 115 ? 18.822 14.826 -0.162 1.00 92.44 115 PHE A C 1
ATOM 948 O O . PHE A 1 115 ? 19.690 15.690 -0.322 1.00 92.44 115 PHE A O 1
ATOM 955 N N . ASP A 1 116 ? 17.833 14.948 0.720 1.00 91.50 116 ASP A N 1
ATOM 956 C CA . ASP A 1 116 ? 17.767 16.041 1.687 1.00 91.50 116 ASP A CA 1
ATOM 957 C C . ASP A 1 116 ? 18.756 15.846 2.857 1.00 91.50 116 ASP A C 1
ATOM 959 O O . ASP A 1 116 ? 19.598 14.942 2.870 1.00 91.50 116 ASP A O 1
ATOM 963 N N . LYS A 1 117 ? 18.688 16.731 3.859 1.00 93.38 117 LYS A N 1
ATOM 964 C CA . LYS A 1 117 ? 19.585 16.684 5.028 1.00 93.38 117 LYS A CA 1
ATOM 965 C C . LYS A 1 117 ? 19.299 15.486 5.935 1.00 93.38 117 LYS A C 1
ATOM 967 O O . LYS A 1 117 ? 20.137 15.129 6.761 1.00 93.38 117 LYS A O 1
ATOM 972 N N . GLU A 1 118 ? 18.127 14.890 5.786 1.00 90.62 118 GLU A N 1
ATOM 973 C CA . GLU A 1 118 ? 17.630 13.726 6.495 1.00 90.62 118 GLU A CA 1
ATOM 974 C C . GLU A 1 118 ? 17.850 12.428 5.693 1.00 90.62 118 GLU A C 1
ATOM 976 O O . GLU A 1 118 ? 17.396 11.365 6.120 1.00 90.62 118 GLU A O 1
ATOM 981 N N . PHE A 1 119 ? 18.586 12.500 4.575 1.00 86.81 119 PHE A N 1
ATOM 982 C CA . PHE A 1 119 ? 18.867 11.399 3.650 1.00 86.81 119 PHE A CA 1
ATOM 983 C C . PHE A 1 119 ? 17.613 10.788 3.010 1.00 86.81 119 PHE A C 1
ATOM 985 O O . PHE A 1 119 ? 17.609 9.617 2.620 1.00 86.81 119 PHE A O 1
ATOM 992 N N . GLN A 1 120 ? 1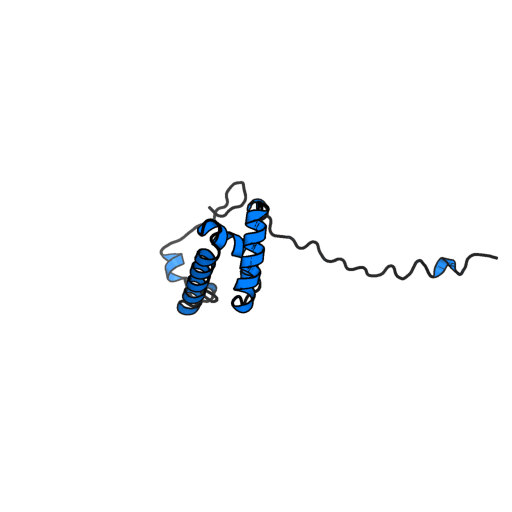6.544 11.571 2.876 1.00 85.38 120 GLN A N 1
ATOM 993 C CA . GLN A 1 120 ? 15.353 11.170 2.136 1.00 85.38 120 GLN A CA 1
ATOM 994 C C . GLN A 1 120 ? 15.513 11.548 0.660 1.00 85.38 120 GLN A C 1
ATOM 996 O O . GLN A 1 120 ? 15.994 12.647 0.374 1.00 85.38 120 GLN A O 1
ATOM 1001 N N . PRO A 1 121 ? 15.138 10.661 -0.282 1.00 87.56 121 PRO A N 1
ATOM 1002 C CA . PRO A 1 121 ? 15.110 11.009 -1.698 1.00 87.56 121 PRO A CA 1
ATOM 1003 C C . PRO A 1 121 ? 14.180 12.207 -1.938 1.00 87.56 121 PRO A C 1
ATOM 1005 O O . PRO A 1 121 ? 13.034 12.183 -1.477 1.00 87.56 121 PRO A O 1
ATOM 1008 N N . GLY A 1 122 ? 14.695 13.235 -2.617 1.00 63.69 122 GLY A N 1
ATOM 1009 C CA . GLY A 1 122 ? 13.981 14.472 -2.965 1.00 63.69 122 GLY A CA 1
ATOM 1010 C C . GLY A 1 122 ? 13.236 14.425 -4.291 1.00 63.69 122 GLY A C 1
ATOM 1011 O O . GLY A 1 122 ? 13.520 13.520 -5.108 1.00 63.69 122 GLY A O 1
#

pLDDT: mean 82.18, std 20.95, range [40.31, 98.56]

Radius of gyration: 23.7 Å; chains: 1; bounding box: 57×47×71 Å

InterPro domains:
  IPR011074 CRAL/TRIO, N-terminal domain [SM01100] (60-85)
  IPR036273 CRAL/TRIO, N-terminal domain superfamily [SSF46938] (34-100)
  IPR036865 CRAL-TRIO lipid binding domain superfamily [G3DSA:3.40.525.10] (29-121)

Sequence (122 aa):
MGSFVAAFLVLLSISCWDKGIVEASVAGEKDLSLSTGEKHALDKFKTLMEAVLFDDRLKKEAYLVRWLRASRFDIKKAEKMLLENLRWRDEFQMDTIHDEDWSEFQERFPYEVSFDKEFQPG